Protein AF-A0A2V5T3S0-F1 (afdb_monomer_lite)

pLDDT: mean 87.43, std 9.41, range [44.34, 96.94]

Secondary structure (DSSP, 8-state):
-HHHHHHHS------S--------TTSHHHHHHHTTHHHHHHHHHHHHHHTTS-HHHHHHHHHHHHHHHHHHHHHHHHHHHHHS-TTTSHHHHHHHHHHHHHH---HHHHHHHHHHHHHHHHHHHHHHHHHHHHHHTSPP--

Structure (mmCIF, N/CA/C/O backbone):
data_AF-A0A2V5T3S0-F1
#
_entry.id   AF-A0A2V5T3S0-F1
#
loop_
_atom_site.group_PDB
_atom_site.id
_atom_site.type_symbol
_atom_site.label_atom_id
_atom_site.label_alt_id
_atom_site.label_comp_id
_atom_site.label_asym_id
_atom_site.label_entity_id
_atom_site.label_seq_id
_atom_site.pdbx_PDB_ins_code
_atom_site.Cartn_x
_atom_site.Cartn_y
_atom_site.Cartn_z
_atom_site.occupancy
_atom_site.B_iso_or_equiv
_atom_site.auth_seq_id
_atom_site.auth_comp_id
_atom_site.auth_asym_id
_atom_site.auth_atom_id
_atom_site.pdbx_PDB_model_num
ATOM 1 N N . MET A 1 1 ? -7.768 -8.541 12.748 1.00 75.00 1 MET A N 1
ATOM 2 C CA . MET A 1 1 ? -7.840 -8.870 14.193 1.00 75.00 1 MET A CA 1
ATOM 3 C C . MET A 1 1 ? -7.378 -7.704 15.071 1.00 75.00 1 MET A C 1
ATOM 5 O O . MET A 1 1 ? -8.204 -7.161 15.791 1.00 75.00 1 MET A O 1
ATOM 9 N N . TRP A 1 2 ? -6.120 -7.260 14.973 1.00 87.25 2 TRP A N 1
ATOM 10 C CA . TRP A 1 2 ? -5.542 -6.227 15.853 1.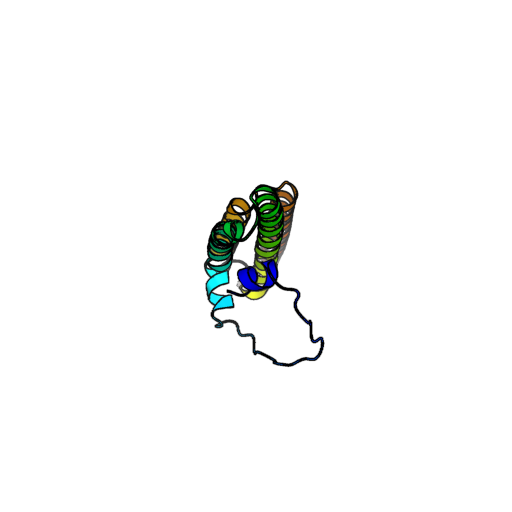00 87.25 2 TRP A CA 1
ATOM 11 C C . TRP A 1 2 ? -6.254 -4.867 15.851 1.00 87.25 2 TRP A C 1
ATOM 13 O O . TRP A 1 2 ? -6.431 -4.282 16.911 1.00 87.25 2 TRP A O 1
ATOM 23 N N . GLN A 1 3 ? -6.744 -4.391 14.700 1.00 88.94 3 GLN A N 1
ATOM 24 C CA . GLN A 1 3 ? -7.472 -3.112 14.620 1.00 88.94 3 GLN A CA 1
ATOM 25 C C . GLN A 1 3 ? -8.745 -3.089 15.472 1.00 88.94 3 GLN A C 1
ATOM 27 O O . GLN A 1 3 ? -9.070 -2.060 16.054 1.00 88.94 3 GLN A O 1
ATOM 32 N N . ARG A 1 4 ? -9.443 -4.226 15.585 1.00 88.88 4 ARG A N 1
ATOM 33 C CA . ARG A 1 4 ? -10.636 -4.339 16.430 1.00 88.88 4 ARG A CA 1
ATOM 34 C C . ARG A 1 4 ? -10.268 -4.172 17.906 1.00 88.88 4 ARG A C 1
ATOM 36 O O . ARG A 1 4 ? -10.902 -3.385 18.594 1.00 88.88 4 ARG A O 1
ATOM 43 N N . ILE A 1 5 ? -9.204 -4.838 18.359 1.00 91.00 5 ILE A N 1
ATOM 44 C CA . ILE A 1 5 ? -8.709 -4.736 19.743 1.00 91.00 5 ILE A CA 1
ATOM 45 C C . ILE A 1 5 ? -8.216 -3.310 20.031 1.00 91.00 5 ILE A C 1
ATOM 47 O O . ILE A 1 5 ? -8.680 -2.681 20.976 1.00 91.00 5 ILE A O 1
ATOM 51 N N . ALA A 1 6 ? -7.368 -2.751 19.165 1.00 89.44 6 ALA A N 1
ATOM 52 C CA . ALA A 1 6 ? -6.825 -1.397 19.320 1.00 89.44 6 ALA A CA 1
ATOM 53 C C . ALA A 1 6 ? -7.896 -0.289 19.269 1.00 89.44 6 ALA A C 1
ATOM 55 O O . ALA A 1 6 ? -7.652 0.834 19.700 1.00 89.44 6 ALA A O 1
ATOM 56 N N . SER A 1 7 ? -9.083 -0.580 18.723 1.00 87.81 7 SER A N 1
ATOM 57 C CA . SER A 1 7 ? -10.213 0.355 18.738 1.00 87.81 7 SER A CA 1
ATOM 58 C C . SER A 1 7 ? -10.929 0.436 20.090 1.00 87.81 7 SER A C 1
ATOM 60 O O . SER A 1 7 ? -11.604 1.433 20.343 1.00 87.81 7 SER A O 1
ATOM 62 N N . GLN A 1 8 ? -10.778 -0.590 20.933 1.00 90.31 8 GLN A N 1
ATOM 63 C CA . GLN A 1 8 ? -11.509 -0.765 22.192 1.00 90.31 8 GLN A CA 1
ATOM 64 C C . GLN A 1 8 ? -10.613 -0.648 23.429 1.00 90.31 8 GLN A C 1
ATOM 66 O O . GLN A 1 8 ? -11.092 -0.253 24.487 1.00 90.31 8 GLN A O 1
ATOM 71 N N . PHE A 1 9 ? -9.325 -0.966 23.299 1.00 91.38 9 PHE A N 1
ATOM 72 C CA . PHE A 1 9 ? -8.391 -1.034 24.417 1.00 91.38 9 PHE A CA 1
ATOM 73 C C . PHE A 1 9 ? -7.136 -0.209 24.142 1.00 91.38 9 PHE A C 1
ATOM 75 O O . PHE A 1 9 ? -6.640 -0.158 23.013 1.00 91.38 9 PHE A O 1
ATOM 82 N N . SER A 1 10 ? -6.592 0.394 25.199 1.00 90.81 10 SER A N 1
ATOM 83 C CA . SER A 1 10 ? -5.224 0.914 25.189 1.00 90.81 10 SER A CA 1
ATOM 84 C C . SER A 1 10 ? -4.238 -0.244 25.047 1.00 90.81 10 SER A C 1
ATOM 86 O O . SER A 1 10 ? -4.472 -1.332 25.573 1.00 90.81 10 SER A O 1
ATOM 88 N N . PHE A 1 11 ? -3.128 -0.019 24.350 1.00 86.69 11 PHE A N 1
ATOM 89 C CA . PHE A 1 11 ? -2.073 -1.015 24.188 1.00 86.69 11 PHE A CA 1
ATOM 90 C C . PHE A 1 11 ? -0.754 -0.486 24.744 1.00 86.69 11 PHE A C 1
ATOM 92 O O . PHE A 1 11 ? -0.481 0.713 24.698 1.00 86.69 11 PHE A O 1
ATOM 99 N N . TRP A 1 12 ? 0.059 -1.400 25.265 1.00 91.25 12 TRP A N 1
ATOM 100 C CA . TRP A 1 12 ? 1.432 -1.123 25.661 1.00 91.25 12 TRP A CA 1
ATOM 101 C C . TRP A 1 12 ? 2.357 -1.273 24.450 1.00 91.25 12 TRP A C 1
ATOM 103 O O . TRP A 1 12 ? 2.209 -2.220 23.675 1.00 91.25 12 TRP A O 1
ATOM 113 N N . PHE A 1 13 ? 3.298 -0.346 24.282 1.00 89.44 13 PHE A N 1
ATOM 114 C CA . PHE A 1 13 ? 4.333 -0.424 23.255 1.00 89.44 13 PHE A CA 1
ATOM 115 C C . PHE A 1 13 ? 5.677 -0.725 23.914 1.00 89.44 13 PHE A C 1
ATOM 117 O O . PHE A 1 13 ? 6.157 0.063 24.723 1.00 89.44 13 PHE A O 1
ATOM 124 N N . GLU A 1 14 ? 6.273 -1.857 23.547 1.00 94.81 14 GLU A N 1
ATOM 125 C CA . GLU A 1 14 ? 7.593 -2.278 24.005 1.00 94.81 14 GLU A CA 1
ATOM 126 C C . GLU A 1 14 ? 8.634 -1.910 22.932 1.00 94.81 14 GLU A C 1
ATOM 128 O O . GLU A 1 14 ? 8.603 -2.494 21.846 1.00 94.81 14 GLU A O 1
ATOM 133 N N . PRO A 1 15 ? 9.519 -0.922 23.175 1.00 94.25 15 PRO A N 1
ATOM 134 C CA . PRO A 1 15 ? 10.465 -0.452 22.165 1.00 94.25 15 PRO A CA 1
ATOM 135 C C . PRO A 1 15 ? 11.636 -1.417 21.930 1.00 94.25 15 PRO A C 1
ATOM 137 O O . PRO A 1 15 ? 12.369 -1.243 20.955 1.00 94.25 15 PRO A O 1
ATOM 140 N N . SER A 1 16 ? 11.847 -2.409 22.802 1.00 96.94 16 SER A N 1
ATOM 141 C CA . SER A 1 16 ? 12.895 -3.409 22.603 1.00 96.94 16 SER A CA 1
ATOM 142 C C . SER A 1 16 ? 12.595 -4.338 21.418 1.00 96.94 16 SER A C 1
ATOM 144 O O . SER A 1 16 ? 11.449 -4.637 21.077 1.00 96.94 16 SER A O 1
ATOM 146 N N . ILE A 1 17 ? 13.653 -4.794 20.741 1.00 94.56 17 ILE A N 1
ATOM 147 C CA . ILE A 1 17 ? 13.523 -5.693 19.592 1.00 94.56 17 ILE A CA 1
ATOM 148 C C . ILE A 1 17 ? 13.186 -7.094 20.107 1.00 94.56 17 ILE A C 1
ATOM 150 O O . ILE A 1 17 ? 14.065 -7.831 20.545 1.00 94.56 17 ILE A O 1
ATOM 154 N N . LEU A 1 18 ? 11.909 -7.465 20.026 1.00 94.56 18 LEU A N 1
ATOM 155 C CA . LEU A 1 18 ? 11.431 -8.786 20.451 1.00 94.56 18 LEU A CA 1
ATOM 156 C C . LEU A 1 18 ? 11.597 -9.861 19.368 1.00 94.56 18 LEU A C 1
ATOM 158 O O . LEU A 1 18 ? 11.702 -11.045 19.677 1.00 94.56 18 LEU A O 1
ATOM 162 N N . ALA A 1 19 ? 11.597 -9.464 18.092 1.00 93.69 19 ALA A N 1
ATOM 163 C CA . ALA A 1 19 ? 11.731 -10.379 16.966 1.00 93.69 19 ALA A CA 1
ATOM 164 C C . ALA A 1 19 ? 12.363 -9.692 15.749 1.00 93.69 19 ALA A C 1
ATOM 166 O O . ALA A 1 19 ? 11.996 -8.575 15.383 1.00 93.69 19 ALA A O 1
ATOM 167 N N . CYS A 1 20 ? 13.259 -10.410 15.073 1.00 93.56 20 CYS A N 1
ATOM 168 C CA . CYS A 1 20 ? 13.814 -10.030 13.777 1.00 93.56 20 CYS A CA 1
ATOM 169 C C . CYS A 1 20 ? 13.287 -10.989 12.709 1.00 93.56 20 CYS A C 1
ATOM 171 O O . CYS A 1 20 ? 13.273 -12.202 12.911 1.00 93.56 20 CYS A O 1
ATOM 173 N N . TYR A 1 21 ? 12.902 -10.463 11.548 1.00 88.88 21 TYR A N 1
ATOM 174 C CA . TYR A 1 21 ? 12.523 -11.279 10.397 1.00 88.88 21 TYR A CA 1
ATOM 175 C C . TYR A 1 21 ? 13.420 -10.963 9.204 1.00 88.88 21 TYR A C 1
ATOM 177 O O . TYR A 1 21 ? 13.908 -9.845 9.039 1.00 88.88 21 TYR A O 1
ATOM 185 N N . ARG A 1 22 ? 13.655 -11.971 8.362 1.00 89.44 22 ARG A N 1
ATOM 186 C CA . ARG A 1 22 ? 14.458 -11.820 7.149 1.00 89.44 22 ARG A CA 1
ATOM 187 C C . ARG A 1 22 ? 13.574 -11.367 5.991 1.00 89.44 22 ARG A C 1
ATOM 189 O O . ARG A 1 22 ? 12.541 -11.973 5.720 1.00 89.44 22 ARG A O 1
ATOM 196 N N . VAL A 1 23 ? 14.025 -10.350 5.262 1.00 84.62 23 VAL A N 1
ATOM 197 C CA . VAL A 1 23 ? 13.401 -9.899 4.011 1.00 84.62 23 VAL A CA 1
ATOM 198 C C . VAL A 1 23 ? 14.160 -10.495 2.828 1.00 84.62 23 VAL A C 1
ATOM 200 O O . VAL A 1 23 ? 15.387 -10.473 2.795 1.00 84.62 23 VAL A O 1
ATOM 203 N N . HIS A 1 24 ? 13.436 -11.035 1.850 1.00 84.88 24 HIS A N 1
ATOM 204 C CA . HIS A 1 24 ? 14.002 -11.510 0.588 1.00 84.88 24 HIS A CA 1
ATOM 205 C C . HIS A 1 24 ? 13.018 -11.280 -0.568 1.00 84.88 24 HIS A C 1
ATOM 207 O O . HIS A 1 24 ? 11.805 -11.196 -0.364 1.00 84.88 24 HIS A O 1
ATOM 213 N N . SER A 1 25 ? 13.532 -11.220 -1.799 1.00 80.62 25 SER A N 1
ATOM 214 C CA . SER A 1 25 ? 12.772 -10.901 -3.025 1.00 80.62 25 SER A CA 1
ATOM 215 C C . SER A 1 25 ? 11.652 -11.897 -3.366 1.00 80.62 25 SER A C 1
ATOM 217 O O . SER A 1 25 ? 10.722 -11.584 -4.120 1.00 80.62 25 SER A O 1
ATOM 219 N N . ASN A 1 26 ? 11.719 -13.098 -2.788 1.00 84.38 26 ASN A N 1
ATOM 220 C CA . ASN A 1 26 ? 10.698 -14.137 -2.906 1.00 84.38 26 ASN A CA 1
ATOM 221 C C . ASN A 1 26 ? 9.800 -14.254 -1.660 1.00 84.38 26 ASN A C 1
ATOM 223 O O . ASN A 1 26 ? 9.167 -15.287 -1.449 1.00 84.38 26 ASN A O 1
ATOM 227 N N . SER A 1 27 ? 9.760 -13.236 -0.800 1.00 88.44 27 SER A N 1
ATOM 228 C CA . SER A 1 27 ? 8.784 -13.190 0.289 1.00 88.44 27 SER A CA 1
ATOM 229 C C . SER A 1 27 ? 7.363 -13.037 -0.273 1.00 88.44 27 SER A C 1
ATOM 231 O O . SER A 1 27 ? 7.174 -12.570 -1.402 1.00 88.44 27 SER A O 1
ATOM 233 N N . ALA A 1 28 ? 6.349 -13.426 0.506 1.00 89.38 28 ALA A N 1
ATOM 234 C CA . ALA A 1 28 ? 4.951 -13.235 0.116 1.00 89.38 28 ALA A CA 1
ATOM 235 C C . ALA A 1 28 ? 4.655 -11.755 -0.178 1.00 89.38 28 ALA A C 1
ATOM 237 O O . ALA A 1 28 ? 4.140 -11.437 -1.246 1.00 89.38 28 ALA A O 1
ATOM 238 N N . THR A 1 29 ? 5.112 -10.851 0.693 1.00 87.62 29 THR A N 1
ATOM 239 C CA . THR A 1 29 ? 4.983 -9.398 0.523 1.00 87.62 29 THR A CA 1
ATOM 240 C C . THR A 1 29 ? 5.611 -8.911 -0.783 1.00 87.62 29 THR A C 1
ATOM 242 O O . THR A 1 29 ? 4.993 -8.142 -1.518 1.00 87.62 29 THR A O 1
ATOM 245 N N . SER A 1 30 ? 6.813 -9.389 -1.125 1.00 85.94 30 SER A N 1
ATOM 246 C CA . SER A 1 30 ? 7.480 -9.027 -2.383 1.00 85.94 30 SER A CA 1
ATOM 247 C C . SER A 1 30 ? 6.725 -9.532 -3.616 1.00 85.94 30 SER A C 1
ATOM 249 O O . SER A 1 30 ? 6.711 -8.847 -4.638 1.00 85.94 30 SER A O 1
ATOM 251 N N . ARG A 1 31 ? 6.093 -10.714 -3.554 1.00 87.50 31 ARG A N 1
ATOM 252 C CA . ARG A 1 31 ? 5.232 -11.213 -4.643 1.00 87.50 31 ARG A CA 1
ATOM 253 C C . ARG A 1 31 ? 3.964 -10.376 -4.781 1.00 87.50 31 ARG A C 1
ATOM 255 O O . ARG A 1 31 ? 3.661 -9.925 -5.879 1.00 87.50 31 ARG A O 1
ATOM 262 N N . MET A 1 32 ? 3.273 -10.118 -3.674 1.00 90.62 32 MET A N 1
ATOM 263 C CA . MET A 1 32 ? 2.024 -9.351 -3.665 1.00 90.62 32 MET A CA 1
ATOM 264 C C . MET A 1 32 ? 2.219 -7.939 -4.215 1.00 90.62 32 MET A C 1
ATOM 266 O O . MET A 1 32 ? 1.404 -7.481 -5.011 1.00 90.62 32 MET A O 1
ATOM 270 N N . ARG A 1 33 ? 3.334 -7.290 -3.865 1.00 88.69 33 ARG A N 1
ATOM 271 C CA . ARG A 1 33 ? 3.709 -5.972 -4.390 1.00 88.69 33 ARG A CA 1
ATOM 272 C C . ARG A 1 33 ? 3.926 -5.978 -5.905 1.00 88.69 33 ARG A C 1
ATOM 274 O O . ARG A 1 33 ? 3.485 -5.071 -6.595 1.00 88.69 33 ARG A O 1
ATOM 281 N N . ARG A 1 34 ? 4.547 -7.020 -6.471 1.00 86.06 34 ARG A N 1
ATOM 282 C CA . ARG A 1 34 ? 4.723 -7.126 -7.936 1.00 86.06 34 ARG A CA 1
ATOM 283 C C . ARG A 1 34 ? 3.392 -7.183 -8.685 1.00 86.06 34 ARG A C 1
ATOM 285 O O . ARG A 1 34 ? 3.291 -6.655 -9.791 1.00 86.06 34 ARG A O 1
ATOM 292 N N . ASP A 1 35 ? 2.374 -7.768 -8.062 1.00 88.06 35 ASP A N 1
ATOM 293 C CA 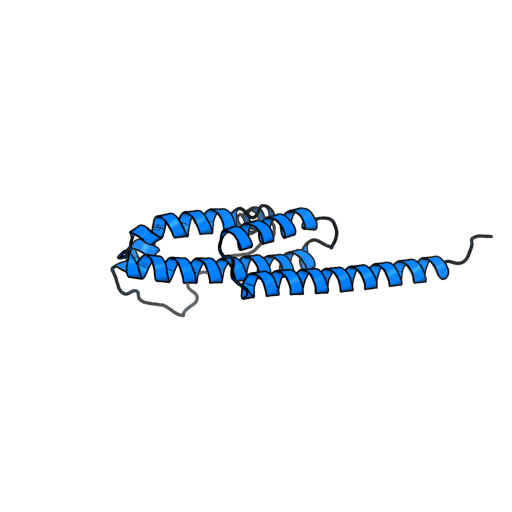. ASP A 1 35 ? 1.033 -7.881 -8.629 1.00 88.06 35 ASP A CA 1
ATOM 294 C C . ASP A 1 35 ? 0.067 -6.790 -8.149 1.00 88.06 35 ASP A C 1
ATOM 296 O O . ASP A 1 35 ? -1.122 -6.864 -8.480 1.00 88.06 35 ASP A O 1
ATOM 300 N N . ALA A 1 36 ? 0.547 -5.784 -7.407 1.00 90.88 36 ALA A N 1
ATOM 301 C CA 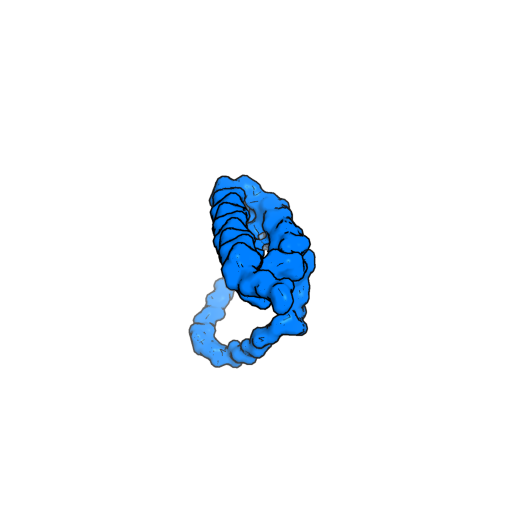. ALA A 1 36 ? -0.258 -4.756 -6.738 1.00 90.88 36 ALA A CA 1
ATOM 302 C C . ALA A 1 36 ? -1.395 -5.320 -5.855 1.00 90.88 36 ALA A C 1
ATOM 304 O O . ALA A 1 36 ? -2.390 -4.643 -5.579 1.00 90.88 36 ALA A O 1
ATOM 305 N N . ALA A 1 37 ? -1.275 -6.586 -5.442 1.00 92.75 37 ALA A N 1
ATOM 306 C CA . ALA A 1 37 ? -2.251 -7.265 -4.600 1.00 92.75 37 ALA A CA 1
ATOM 307 C C . ALA A 1 37 ? -2.242 -6.694 -3.178 1.00 92.75 37 ALA A C 1
ATOM 309 O O . ALA A 1 37 ? -3.294 -6.608 -2.556 1.00 92.75 37 ALA A O 1
ATOM 310 N N . ASP A 1 38 ? -1.082 -6.223 -2.716 1.00 92.94 38 ASP A N 1
ATOM 311 C CA . ASP A 1 38 ? -0.910 -5.542 -1.432 1.00 92.94 38 ASP A CA 1
ATOM 312 C C . ASP A 1 38 ? -1.850 -4.334 -1.290 1.00 92.94 38 ASP A C 1
ATOM 314 O O . ASP A 1 38 ? -2.563 -4.193 -0.300 1.00 92.94 38 ASP A O 1
ATOM 318 N N . VAL A 1 39 ? -1.911 -3.485 -2.312 1.00 94.19 39 VAL A N 1
ATOM 319 C CA . VAL A 1 39 ? -2.716 -2.259 -2.307 1.00 94.19 39 VAL A CA 1
ATOM 320 C C . VAL A 1 39 ? -4.203 -2.553 -2.479 1.00 94.19 39 VAL A C 1
ATOM 322 O O . VAL A 1 39 ? -5.036 -1.910 -1.833 1.00 94.19 39 VAL A O 1
ATOM 325 N N . ARG A 1 40 ? -4.548 -3.555 -3.297 1.00 94.44 40 ARG A N 1
ATOM 326 C CA . ARG A 1 40 ? -5.932 -4.021 -3.438 1.00 94.44 40 ARG A CA 1
ATOM 327 C C . ARG A 1 40 ? -6.470 -4.568 -2.115 1.00 94.44 40 ARG A C 1
ATOM 329 O O . ARG A 1 40 ? -7.548 -4.158 -1.694 1.00 94.44 40 ARG A O 1
ATOM 336 N N . GLU A 1 41 ? -5.710 -5.433 -1.450 1.00 94.88 41 GLU A N 1
ATOM 337 C CA . GLU A 1 41 ? -6.096 -6.007 -0.157 1.00 94.88 41 GLU A CA 1
ATOM 338 C C . GLU A 1 41 ? -6.188 -4.936 0.927 1.00 94.88 41 GLU A C 1
ATOM 340 O O . GLU A 1 41 ? -7.137 -4.921 1.703 1.00 94.88 41 GLU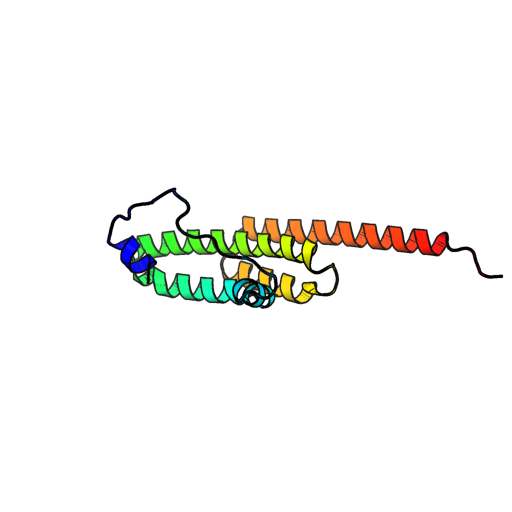 A O 1
ATOM 345 N N . VAL A 1 42 ? -5.263 -3.972 0.947 1.00 95.00 42 VAL A N 1
ATOM 346 C CA . VAL A 1 42 ? -5.348 -2.824 1.858 1.00 95.00 42 VAL A CA 1
ATOM 347 C C . VAL A 1 42 ? -6.656 -2.054 1.677 1.00 95.00 42 VAL A C 1
ATOM 349 O O . VAL A 1 42 ? -7.270 -1.664 2.670 1.00 95.00 42 VAL A O 1
ATOM 352 N N . ARG A 1 43 ? -7.108 -1.831 0.437 1.00 94.88 43 ARG A N 1
ATOM 353 C CA . ARG A 1 43 ? -8.389 -1.159 0.174 1.00 94.88 43 ARG A CA 1
ATOM 354 C C . ARG A 1 43 ? -9.557 -1.935 0.787 1.00 94.88 43 ARG A C 1
ATOM 356 O O . ARG A 1 43 ? -10.361 -1.338 1.497 1.00 94.88 43 ARG A O 1
ATOM 363 N N . GLU A 1 44 ? -9.601 -3.248 0.573 1.00 94.75 44 GLU A N 1
ATOM 364 C CA . GLU A 1 44 ? -10.632 -4.134 1.132 1.00 94.75 44 GLU A CA 1
ATOM 365 C C . GLU A 1 44 ? -10.599 -4.142 2.668 1.00 94.75 44 GLU A C 1
ATOM 367 O O . GLU A 1 44 ? -11.630 -4.000 3.326 1.00 94.75 44 GLU A O 1
ATOM 372 N N . VAL A 1 45 ? -9.405 -4.214 3.260 1.00 94.88 45 VAL A N 1
ATOM 373 C CA . VAL A 1 45 ? -9.217 -4.160 4.715 1.00 94.88 45 VAL A CA 1
ATOM 374 C C . VAL A 1 45 ? -9.691 -2.824 5.287 1.00 94.88 45 VAL A C 1
ATOM 376 O O . VAL A 1 45 ? -10.341 -2.811 6.332 1.00 94.88 45 VAL A O 1
ATOM 379 N N . ILE A 1 46 ? -9.408 -1.693 4.632 1.00 95.12 46 ILE A N 1
ATOM 380 C CA . ILE A 1 46 ? -9.899 -0.377 5.071 1.00 95.12 46 ILE A CA 1
ATOM 381 C C . ILE A 1 46 ? -11.430 -0.362 5.090 1.00 95.12 46 ILE A C 1
ATOM 383 O O . ILE A 1 46 ? -12.022 0.097 6.069 1.00 95.12 46 ILE A O 1
ATOM 387 N N . ASP A 1 47 ? -12.069 -0.887 4.049 1.00 93.31 47 ASP A N 1
ATOM 388 C CA . ASP A 1 47 ? -13.527 -0.906 3.946 1.00 93.31 47 ASP A CA 1
ATOM 389 C C . ASP A 1 47 ? -14.151 -1.773 5.050 1.00 93.31 47 ASP A C 1
ATOM 391 O O . ASP A 1 47 ? -15.042 -1.312 5.766 1.00 93.31 47 ASP A O 1
ATOM 395 N N . LEU A 1 48 ? -13.605 -2.970 5.282 1.00 93.50 48 LEU A N 1
ATOM 396 C CA . LEU A 1 48 ? -14.053 -3.872 6.349 1.00 93.50 48 LEU A CA 1
ATOM 397 C C . LEU A 1 48 ? -13.861 -3.274 7.749 1.00 93.50 48 LEU A C 1
ATOM 399 O O . LEU A 1 48 ? -14.723 -3.387 8.618 1.00 93.50 48 LEU A O 1
ATOM 403 N N . THR A 1 49 ? -12.719 -2.633 7.988 1.00 93.44 49 THR A N 1
ATOM 404 C CA . THR A 1 49 ? -12.328 -2.176 9.333 1.00 93.44 49 THR A CA 1
ATOM 405 C C . THR A 1 49 ? -12.936 -0.834 9.712 1.00 93.44 49 THR A C 1
ATOM 407 O O . THR A 1 49 ? -13.002 -0.500 10.895 1.00 93.44 49 THR A O 1
ATOM 410 N N . THR A 1 50 ? -13.470 -0.094 8.736 1.00 93.25 50 THR A N 1
ATOM 411 C CA . THR A 1 50 ? -14.233 1.136 8.983 1.00 93.25 50 THR A CA 1
ATOM 412 C C . THR A 1 50 ? -15.448 0.872 9.881 1.00 93.25 50 THR A C 1
ATOM 414 O O . THR A 1 50 ? -15.788 1.724 10.702 1.00 93.25 50 THR A O 1
ATOM 417 N N . ALA A 1 51 ? -16.047 -0.321 9.788 1.00 90.81 51 ALA A N 1
ATOM 418 C CA . ALA A 1 51 ? -17.193 -0.739 10.595 1.00 90.81 51 ALA A CA 1
ATOM 419 C C . ALA A 1 51 ? -16.873 -0.950 12.088 1.00 90.81 51 ALA A C 1
ATOM 421 O O . ALA A 1 51 ? -17.786 -0.998 12.906 1.00 90.81 51 ALA A O 1
ATOM 422 N N . TYR A 1 52 ? -15.595 -1.041 12.476 1.00 92.31 52 TYR A N 1
ATOM 423 C CA . TYR A 1 52 ? -15.205 -1.149 13.890 1.00 92.31 52 TYR A CA 1
ATOM 424 C C . TYR A 1 52 ? -15.309 0.180 14.648 1.00 92.31 52 TYR A C 1
ATOM 426 O O . TYR A 1 52 ? -15.107 0.224 15.859 1.00 92.31 52 TYR A O 1
ATOM 434 N N . HIS A 1 53 ? -15.599 1.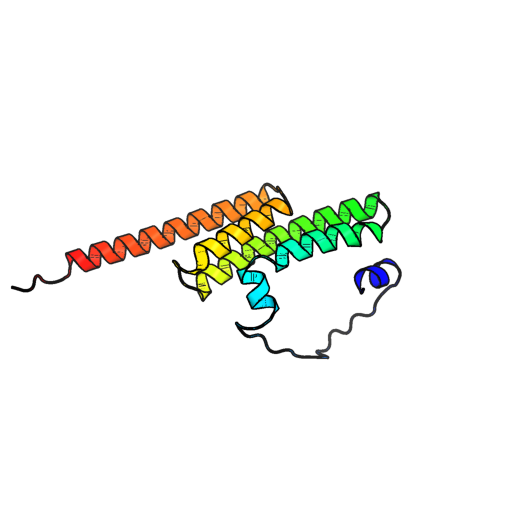277 13.948 1.00 90.56 53 HIS A N 1
ATOM 435 C CA . HIS A 1 53 ? -15.660 2.617 14.512 1.00 90.56 53 HIS A CA 1
ATOM 436 C C . HIS A 1 53 ? -17.029 3.258 14.275 1.00 90.56 53 HIS A C 1
ATOM 438 O O . HIS A 1 53 ? -17.767 2.880 13.368 1.00 90.56 53 HIS A O 1
ATOM 444 N N . SER A 1 54 ? -17.342 4.305 15.046 1.00 92.56 54 SER A N 1
ATOM 445 C CA . SER A 1 54 ? -18.491 5.160 14.738 1.00 92.56 54 SER A CA 1
ATOM 446 C C . SER A 1 54 ? -18.354 5.766 13.339 1.00 92.56 54 SER A C 1
ATOM 448 O O . SER A 1 54 ? -17.249 6.046 12.870 1.00 92.56 54 SER A O 1
ATOM 450 N N . LEU A 1 55 ? -19.482 6.019 12.677 1.00 91.31 55 LEU A N 1
ATOM 451 C CA . LEU A 1 55 ? -19.523 6.398 11.262 1.00 91.31 55 LEU A CA 1
ATOM 452 C C . LEU A 1 55 ? -18.682 7.655 10.948 1.00 91.31 55 LEU A C 1
ATOM 454 O O . LEU A 1 55 ? -17.987 7.717 9.933 1.00 91.31 55 LEU A O 1
ATOM 458 N N . ALA A 1 56 ? -18.667 8.643 11.848 1.00 93.38 56 ALA A N 1
ATOM 459 C CA . ALA A 1 56 ? -17.824 9.832 11.712 1.00 93.38 56 ALA A CA 1
ATOM 460 C C . ALA A 1 56 ? -16.321 9.513 11.839 1.00 93.38 56 ALA A C 1
ATOM 462 O O . ALA A 1 56 ? -15.527 9.918 10.983 1.00 93.38 56 ALA A O 1
ATOM 463 N N . ARG A 1 57 ? -15.928 8.749 12.869 1.00 92.88 57 ARG A N 1
ATOM 464 C CA . ARG A 1 57 ? -14.525 8.386 13.125 1.00 92.88 57 ARG A CA 1
ATOM 465 C C . ARG A 1 57 ? -13.982 7.450 12.047 1.00 92.88 57 ARG A C 1
ATOM 467 O O . ARG A 1 57 ? -12.884 7.680 11.546 1.00 92.88 57 ARG A O 1
ATOM 474 N N . GLY A 1 58 ? -14.771 6.454 11.650 1.00 93.75 58 GLY A N 1
ATOM 475 C CA . GLY A 1 58 ? -14.446 5.501 10.594 1.00 93.75 58 GLY A CA 1
ATOM 476 C C . GLY A 1 58 ? -14.158 6.198 9.266 1.00 93.75 58 GLY A C 1
ATOM 477 O O . GLY A 1 58 ? -13.093 5.988 8.693 1.00 93.75 58 GLY A O 1
ATOM 478 N N . ARG A 1 59 ? -15.026 7.119 8.818 1.00 94.19 59 ARG A N 1
ATOM 479 C CA . ARG A 1 59 ? -14.782 7.903 7.589 1.00 94.19 59 ARG A CA 1
ATOM 480 C C . ARG A 1 59 ? -13.484 8.710 7.655 1.00 94.19 59 ARG A C 1
ATOM 482 O O . ARG A 1 59 ? -12.724 8.740 6.685 1.00 94.19 59 ARG A O 1
ATOM 489 N N . GLY A 1 60 ? -13.212 9.347 8.795 1.00 94.88 60 GLY A N 1
ATOM 490 C CA . GLY A 1 60 ? -11.978 10.105 9.008 1.00 94.88 60 GLY A CA 1
ATOM 491 C C . GLY A 1 60 ? -10.722 9.230 8.933 1.00 94.88 60 GLY A C 1
ATOM 492 O O . GLY A 1 60 ? -9.752 9.604 8.268 1.00 94.88 60 GLY A O 1
ATOM 493 N N . LEU A 1 61 ? -10.752 8.059 9.576 1.00 94.12 61 LEU A N 1
ATOM 494 C CA . LEU A 1 61 ? -9.658 7.086 9.565 1.00 94.12 61 LEU A CA 1
ATOM 495 C C . LEU A 1 61 ? -9.452 6.472 8.180 1.00 94.12 61 LEU A C 1
ATOM 497 O O . LEU A 1 61 ? -8.325 6.470 7.691 1.00 94.12 61 LEU A O 1
ATOM 501 N N . ALA A 1 62 ? -10.525 6.046 7.513 1.00 95.44 62 ALA A N 1
ATOM 502 C CA . ALA A 1 62 ? -10.468 5.486 6.167 1.00 95.44 62 ALA A CA 1
ATOM 503 C C . ALA A 1 62 ? -9.836 6.469 5.175 1.00 95.44 62 ALA A C 1
ATOM 505 O O . ALA A 1 62 ? -8.965 6.089 4.397 1.00 95.44 62 ALA A O 1
ATOM 506 N N . ARG A 1 63 ? -10.196 7.760 5.240 1.00 95.12 63 ARG A N 1
ATOM 507 C CA . ARG A 1 63 ? -9.583 8.796 4.393 1.00 95.12 63 ARG A CA 1
ATOM 508 C C . ARG A 1 63 ? -8.076 8.922 4.633 1.00 95.12 63 ARG A C 1
ATOM 510 O O . ARG A 1 63 ? -7.320 9.012 3.669 1.00 95.12 63 ARG A O 1
ATOM 517 N N . LYS A 1 64 ? -7.639 8.928 5.898 1.00 95.31 64 LYS A N 1
ATOM 518 C CA . LYS A 1 64 ? -6.211 9.004 6.258 1.00 95.31 64 LYS A CA 1
ATOM 519 C C . LYS A 1 64 ? -5.451 7.756 5.805 1.00 95.31 64 LYS A C 1
ATOM 521 O O . LYS A 1 64 ? -4.396 7.888 5.196 1.00 95.31 64 LYS A O 1
ATOM 526 N N . ALA A 1 65 ? -6.010 6.571 6.047 1.00 95.50 65 ALA A N 1
ATOM 527 C CA . ALA A 1 65 ? -5.415 5.300 5.646 1.00 95.50 65 ALA A CA 1
ATOM 528 C C . ALA A 1 65 ? -5.278 5.200 4.121 1.00 95.50 65 ALA A C 1
ATOM 530 O O . ALA A 1 65 ? -4.195 4.910 3.625 1.00 95.50 65 ALA A O 1
ATOM 531 N N . ARG A 1 66 ? -6.339 5.522 3.368 1.00 96.56 66 ARG A N 1
ATOM 532 C CA . ARG A 1 66 ? -6.308 5.520 1.897 1.00 96.56 66 ARG A CA 1
ATOM 533 C C . ARG A 1 66 ? -5.241 6.455 1.339 1.00 96.56 66 ARG A C 1
ATOM 535 O O . ARG A 1 66 ? -4.545 6.072 0.408 1.00 96.56 66 ARG A O 1
ATOM 542 N N . LEU A 1 67 ? -5.092 7.654 1.911 1.00 96.12 67 LEU A N 1
ATOM 543 C CA . LEU A 1 67 ? -4.036 8.582 1.503 1.00 96.12 67 LEU A CA 1
ATOM 544 C C . LEU A 1 67 ? -2.643 8.008 1.791 1.00 96.12 67 LEU A C 1
ATOM 546 O O . LEU A 1 67 ? -1.817 7.966 0.887 1.00 96.12 67 LEU A O 1
ATOM 550 N N . PHE A 1 68 ? -2.403 7.532 3.016 1.00 95.88 68 PHE A N 1
ATOM 551 C CA . PHE A 1 68 ? -1.114 6.964 3.415 1.00 95.88 68 PHE A CA 1
ATOM 552 C C . PHE A 1 68 ? -0.702 5.791 2.518 1.00 95.88 68 PHE A C 1
ATOM 554 O O . PHE A 1 68 ? 0.402 5.773 1.979 1.00 95.88 68 PHE A O 1
ATOM 561 N N . TYR A 1 69 ? -1.605 4.834 2.300 1.00 95.88 69 TYR A N 1
ATOM 562 C CA . TYR A 1 69 ? -1.302 3.667 1.479 1.00 95.88 69 TYR A CA 1
ATOM 563 C C . TYR A 1 69 ? -1.204 3.990 -0.015 1.00 95.88 69 TYR A C 1
ATOM 565 O O . TYR A 1 69 ? -0.426 3.343 -0.711 1.00 95.88 69 TYR A O 1
ATOM 573 N N . ALA A 1 70 ? -1.915 5.007 -0.514 1.00 95.56 70 ALA A N 1
ATOM 574 C CA . ALA A 1 70 ? -1.715 5.495 -1.877 1.00 95.56 70 ALA A CA 1
ATOM 575 C C . ALA A 1 70 ? -0.323 6.130 -2.053 1.00 95.56 70 ALA A C 1
ATOM 577 O O . ALA A 1 70 ? 0.356 5.848 -3.039 1.00 95.56 70 ALA A O 1
ATOM 578 N N . GLU A 1 71 ? 0.137 6.938 -1.092 1.00 94.81 71 GLU A N 1
ATOM 579 C CA . GLU A 1 71 ? 1.496 7.500 -1.102 1.00 94.81 71 GLU A CA 1
ATOM 580 C C . GLU A 1 71 ? 2.561 6.390 -1.013 1.00 94.81 71 GLU A C 1
ATOM 582 O O . GLU A 1 71 ? 3.528 6.397 -1.778 1.00 94.81 71 GLU A O 1
ATOM 587 N N . LEU A 1 72 ? 2.355 5.395 -0.142 1.00 93.69 72 LEU A N 1
ATOM 588 C CA . LEU A 1 72 ? 3.252 4.245 0.009 1.00 93.69 72 LEU A CA 1
ATOM 589 C C . LEU A 1 72 ? 3.320 3.392 -1.266 1.00 93.69 72 LEU A C 1
ATOM 591 O O . LEU A 1 72 ? 4.398 2.968 -1.673 1.00 93.69 72 LEU A O 1
ATOM 595 N N . ALA A 1 73 ? 2.188 3.189 -1.941 1.00 93.56 73 ALA A N 1
ATOM 596 C CA . ALA A 1 73 ? 2.135 2.488 -3.219 1.00 93.56 73 ALA A CA 1
ATOM 597 C C . ALA A 1 73 ? 2.997 3.188 -4.281 1.00 93.56 73 ALA A C 1
ATOM 599 O O . ALA A 1 73 ? 3.786 2.540 -4.970 1.00 93.56 73 ALA A O 1
ATOM 600 N N . VAL A 1 74 ? 2.903 4.520 -4.382 1.00 92.06 74 VAL A N 1
ATOM 601 C CA . VAL A 1 74 ? 3.746 5.307 -5.295 1.00 92.06 74 VAL A CA 1
ATOM 602 C C . VAL A 1 74 ? 5.214 5.254 -4.869 1.00 92.06 74 VAL A C 1
ATOM 604 O O . VAL A 1 74 ? 6.095 5.160 -5.725 1.00 92.06 74 VAL A O 1
ATOM 607 N N . PHE A 1 75 ? 5.505 5.257 -3.569 1.00 90.69 75 PHE A N 1
ATOM 608 C CA . PHE A 1 75 ? 6.864 5.081 -3.065 1.00 90.69 75 PHE A CA 1
ATOM 609 C C . PHE A 1 75 ? 7.464 3.729 -3.489 1.00 90.69 75 PHE A C 1
ATOM 611 O O . PHE A 1 75 ? 8.539 3.712 -4.086 1.00 90.69 75 PHE A O 1
ATOM 618 N N . HIS A 1 76 ? 6.736 2.622 -3.326 1.00 89.44 76 HIS A N 1
ATOM 619 C CA . HIS A 1 76 ? 7.178 1.299 -3.779 1.00 89.44 76 HIS A CA 1
ATOM 620 C C . HIS A 1 76 ? 7.475 1.256 -5.286 1.00 89.44 76 HIS A C 1
ATOM 622 O O . HIS A 1 76 ? 8.427 0.599 -5.702 1.00 89.44 76 HIS A O 1
ATOM 628 N N . THR A 1 77 ? 6.738 1.997 -6.125 1.00 88.56 77 THR A N 1
ATOM 629 C CA . THR A 1 77 ? 7.059 2.050 -7.567 1.00 88.56 77 THR A CA 1
ATOM 630 C C . THR A 1 77 ? 8.440 2.637 -7.866 1.00 88.56 77 THR A C 1
ATOM 632 O O . THR A 1 77 ? 9.075 2.247 -8.849 1.00 88.56 77 THR A O 1
ATOM 635 N N . ARG A 1 78 ? 8.937 3.541 -7.010 1.00 85.94 78 ARG A N 1
ATOM 636 C CA . ARG A 1 78 ? 10.295 4.096 -7.111 1.00 85.94 78 ARG A CA 1
ATOM 637 C C . ARG A 1 78 ? 11.340 3.042 -6.783 1.00 85.94 78 ARG A C 1
ATOM 639 O O . ARG A 1 78 ? 12.299 2.914 -7.537 1.00 85.94 78 ARG A O 1
ATOM 646 N N . GLU A 1 79 ? 11.127 2.265 -5.725 1.00 85.12 79 GLU A N 1
ATOM 647 C CA . GLU A 1 79 ? 12.012 1.153 -5.356 1.00 85.12 79 GLU A CA 1
ATOM 648 C C . GLU A 1 79 ? 12.057 0.089 -6.461 1.00 85.12 79 GLU A C 1
ATOM 650 O O . GLU A 1 79 ? 13.134 -0.305 -6.907 1.00 85.12 79 GLU A O 1
ATOM 655 N N . MET A 1 80 ? 10.898 -0.283 -7.016 1.00 83.75 80 MET A N 1
ATOM 656 C CA . MET A 1 80 ? 10.809 -1.260 -8.110 1.00 83.75 80 MET A CA 1
ATOM 657 C C . MET A 1 80 ? 11.567 -0.821 -9.369 1.00 83.75 80 MET A C 1
ATOM 659 O O . MET A 1 80 ? 12.136 -1.659 -10.071 1.00 83.75 80 MET A O 1
ATOM 663 N N . LEU A 1 81 ? 11.600 0.484 -9.665 1.00 82.31 81 LEU A N 1
ATOM 664 C CA . LEU A 1 81 ? 12.375 1.019 -10.787 1.00 82.31 81 LEU A CA 1
ATOM 665 C C . LEU A 1 81 ? 13.888 0.830 -10.588 1.00 82.31 81 LEU A C 1
ATOM 667 O O . LEU A 1 81 ? 14.610 0.621 -11.568 1.00 82.31 81 LEU A O 1
ATOM 671 N N . VAL A 1 82 ? 14.357 0.914 -9.340 1.00 79.62 82 VAL A N 1
ATOM 672 C CA . VAL A 1 82 ? 15.767 0.725 -8.976 1.00 79.62 82 VAL A CA 1
ATOM 673 C C . VAL A 1 82 ? 16.141 -0.759 -9.022 1.00 79.62 82 VAL A C 1
ATOM 675 O O . VAL A 1 82 ? 17.174 -1.096 -9.595 1.00 79.62 82 VAL A O 1
ATOM 678 N N . GLU A 1 83 ? 15.290 -1.641 -8.494 1.00 74.62 83 GLU A N 1
ATOM 679 C CA . GLU A 1 83 ? 15.589 -3.073 -8.339 1.00 74.62 83 GLU A CA 1
ATOM 680 C C . GLU A 1 83 ? 15.458 -3.895 -9.633 1.00 74.62 83 GLU A C 1
ATOM 682 O O . GLU A 1 83 ? 16.343 -4.678 -9.971 1.00 74.62 83 GLU A O 1
ATOM 687 N N . ALA A 1 84 ? 14.353 -3.755 -10.372 1.00 68.12 84 ALA A N 1
ATOM 688 C CA . ALA A 1 84 ? 13.980 -4.710 -11.426 1.00 68.12 84 ALA A CA 1
ATOM 689 C C . ALA A 1 84 ? 14.481 -4.334 -12.834 1.00 68.12 84 ALA A C 1
ATOM 691 O O . ALA A 1 84 ? 14.276 -5.072 -13.805 1.00 68.12 84 ALA A O 1
ATOM 692 N N . GLY A 1 85 ? 15.131 -3.178 -12.969 1.00 64.38 85 GLY A N 1
ATOM 693 C CA . GLY A 1 85 ? 15.575 -2.657 -14.255 1.00 64.38 85 GLY A CA 1
ATOM 694 C C . GLY A 1 85 ? 14.424 -2.167 -15.151 1.00 64.38 85 GLY A C 1
ATOM 695 O O . GLY A 1 85 ? 13.278 -2.607 -15.107 1.00 64.38 85 GLY A O 1
ATOM 696 N N . PHE A 1 86 ? 14.751 -1.213 -16.024 1.00 60.38 86 PHE A N 1
ATOM 697 C CA . PHE A 1 86 ? 13.791 -0.308 -16.674 1.00 60.38 86 PHE A CA 1
ATOM 698 C C . PHE A 1 86 ? 12.652 -0.940 -17.495 1.00 60.38 86 PHE A C 1
ATOM 700 O O . PHE A 1 86 ? 11.615 -0.301 -17.650 1.00 60.38 86 PHE A O 1
ATOM 707 N N . ARG A 1 87 ? 12.842 -2.125 -18.090 1.00 64.44 87 ARG A N 1
ATOM 708 C CA . ARG A 1 87 ? 11.885 -2.690 -19.067 1.00 64.44 87 ARG A CA 1
ATOM 709 C C . ARG A 1 87 ? 10.968 -3.769 -18.494 1.00 64.44 87 ARG A C 1
ATOM 711 O O . ARG A 1 87 ? 9.828 -3.865 -18.932 1.00 64.44 87 ARG A O 1
ATOM 718 N N . SER A 1 88 ? 11.444 -4.554 -17.530 1.00 66.69 88 SER A N 1
ATOM 719 C CA . SER A 1 88 ? 10.698 -5.701 -16.991 1.00 66.69 88 SER A CA 1
ATOM 720 C C . SER A 1 88 ? 9.549 -5.264 -16.069 1.00 66.69 88 SER A C 1
ATOM 722 O O . SER A 1 88 ? 8.456 -5.826 -16.106 1.00 66.69 88 SER A O 1
ATOM 724 N N . ALA A 1 89 ? 9.749 -4.187 -15.301 1.00 80.62 89 ALA A N 1
ATOM 725 C CA . ALA A 1 89 ? 8.828 -3.783 -14.238 1.00 80.62 89 ALA A CA 1
ATOM 726 C C . ALA A 1 89 ? 7.709 -2.815 -14.653 1.00 80.62 89 ALA A C 1
ATOM 728 O O . ALA A 1 89 ? 6.866 -2.476 -13.826 1.00 80.62 89 ALA A O 1
ATOM 729 N N . TRP A 1 90 ? 7.657 -2.358 -15.909 1.00 82.81 90 TRP A N 1
ATOM 730 C CA . TRP A 1 90 ? 6.736 -1.278 -16.296 1.00 82.81 90 TRP A CA 1
ATOM 731 C C . TRP A 1 90 ? 5.259 -1.632 -16.086 1.00 82.81 90 TRP A C 1
ATOM 733 O O . TRP A 1 90 ? 4.502 -0.837 -15.533 1.00 82.81 90 TRP A O 1
ATOM 743 N N . LYS A 1 91 ? 4.855 -2.856 -16.452 1.00 86.69 91 LYS A N 1
ATOM 744 C CA . LYS A 1 91 ? 3.482 -3.339 -16.223 1.00 86.69 91 LYS A CA 1
ATOM 745 C C . LYS A 1 91 ? 3.122 -3.344 -14.734 1.00 86.69 91 LYS A C 1
ATOM 747 O O . LYS A 1 91 ? 2.007 -2.978 -14.376 1.00 86.69 91 LYS A O 1
ATOM 752 N N . GLN A 1 92 ? 4.071 -3.730 -13.883 1.00 87.50 92 GLN A N 1
ATOM 753 C CA . GLN A 1 92 ? 3.883 -3.818 -12.434 1.00 87.50 92 GLN A CA 1
ATOM 754 C C . GLN A 1 92 ? 3.745 -2.417 -11.823 1.00 87.50 92 GLN A C 1
ATOM 756 O O . GLN A 1 92 ? 2.797 -2.150 -11.092 1.00 87.50 92 GLN A O 1
ATOM 761 N N . ILE A 1 93 ? 4.622 -1.489 -12.221 1.00 89.81 93 ILE A N 1
ATOM 762 C CA . ILE A 1 93 ? 4.588 -0.078 -11.812 1.00 89.81 93 ILE A CA 1
ATOM 763 C C . ILE A 1 93 ? 3.251 0.575 -12.184 1.00 89.81 93 ILE A C 1
ATOM 765 O O . ILE A 1 93 ? 2.621 1.204 -11.336 1.00 89.81 93 ILE A O 1
ATOM 769 N N . LEU A 1 94 ? 2.783 0.393 -13.425 1.00 90.31 94 LEU A N 1
ATOM 770 C CA . LEU A 1 94 ? 1.494 0.937 -13.863 1.00 90.31 94 LEU A CA 1
ATOM 771 C C . LEU A 1 94 ? 0.328 0.381 -13.045 1.00 90.31 94 LEU A C 1
ATOM 773 O O . LEU A 1 94 ? -0.544 1.141 -12.625 1.00 90.31 94 LEU A O 1
ATOM 777 N N . LYS A 1 95 ? 0.326 -0.931 -12.786 1.00 91.56 95 LYS A N 1
ATOM 778 C CA . LYS A 1 95 ? -0.707 -1.574 -11.968 1.00 91.56 95 LYS A CA 1
ATOM 779 C C . LYS A 1 95 ? -0.723 -0.999 -10.550 1.00 91.56 95 LYS A C 1
ATOM 781 O O . LYS A 1 95 ? -1.788 -0.678 -10.034 1.00 91.56 95 LYS A O 1
ATOM 786 N N . GLN A 1 96 ? 0.453 -0.786 -9.963 1.00 91.56 96 GLN A N 1
ATOM 787 C CA . GLN A 1 96 ? 0.587 -0.221 -8.626 1.00 91.56 96 GLN A CA 1
ATOM 788 C C . GLN A 1 96 ? 0.088 1.228 -8.544 1.00 91.56 96 GLN A C 1
ATOM 790 O O . GLN A 1 96 ? -0.627 1.581 -7.608 1.00 91.56 96 GLN A O 1
ATOM 795 N N . MET A 1 97 ? 0.414 2.058 -9.540 1.00 92.38 97 MET A N 1
ATOM 796 C CA . MET A 1 97 ? -0.084 3.436 -9.635 1.00 92.38 97 MET A CA 1
ATOM 797 C C . MET A 1 97 ? -1.598 3.491 -9.825 1.00 92.38 97 MET A C 1
ATOM 799 O O . MET A 1 97 ? -2.271 4.332 -9.231 1.00 92.38 97 MET A O 1
ATOM 803 N N . PHE A 1 98 ? -2.145 2.587 -10.636 1.00 93.00 98 PHE A N 1
ATOM 804 C CA . PHE A 1 98 ? -3.581 2.505 -10.858 1.00 93.00 98 PHE A CA 1
ATOM 805 C C . PHE A 1 98 ? -4.333 2.119 -9.579 1.00 93.00 98 PHE A C 1
ATOM 807 O O . PHE A 1 98 ? -5.320 2.766 -9.230 1.00 93.00 98 PHE A O 1
ATOM 814 N N . GLU A 1 99 ? -3.836 1.134 -8.828 1.00 93.88 99 GLU A N 1
ATOM 815 C CA . GLU A 1 99 ? -4.418 0.780 -7.529 1.00 93.88 99 GLU A CA 1
ATOM 816 C C . GLU A 1 99 ? -4.234 1.899 -6.481 1.00 93.88 99 GLU A C 1
ATOM 818 O O . GLU A 1 99 ? -5.139 2.152 -5.686 1.00 93.88 99 GLU A O 1
ATOM 823 N N . ALA A 1 100 ? -3.138 2.666 -6.531 1.00 93.88 100 ALA A N 1
ATOM 824 C CA . ALA A 1 100 ? -2.966 3.855 -5.688 1.00 93.88 100 ALA A CA 1
ATOM 825 C C . ALA A 1 100 ? -4.038 4.928 -5.966 1.00 93.88 100 ALA A C 1
ATOM 827 O O . ALA A 1 100 ? -4.615 5.498 -5.037 1.00 93.88 100 ALA A O 1
ATOM 828 N N . LEU A 1 101 ? -4.359 5.171 -7.241 1.00 93.75 101 LEU A N 1
ATOM 829 C CA . LEU A 1 101 ? -5.420 6.104 -7.639 1.00 93.75 101 LEU A CA 1
ATOM 830 C C . LEU A 1 101 ? -6.820 5.601 -7.265 1.00 93.75 101 LEU A C 1
ATOM 832 O O . LEU A 1 101 ? -7.697 6.419 -6.979 1.00 93.75 101 LEU A O 1
ATOM 836 N N . ARG A 1 102 ? -7.026 4.276 -7.240 1.00 92.62 102 ARG A N 1
ATOM 837 C CA . ARG A 1 102 ? -8.258 3.641 -6.741 1.00 92.62 102 ARG A CA 1
ATOM 838 C C . ARG A 1 102 ? -8.420 3.771 -5.228 1.00 92.62 102 ARG A C 1
ATOM 840 O O . ARG A 1 102 ? -9.553 3.829 -4.759 1.00 92.62 102 ARG A O 1
ATOM 847 N N . LEU A 1 103 ? -7.324 3.822 -4.469 1.00 91.62 103 LEU A N 1
ATOM 848 C CA . LEU A 1 103 ? -7.359 4.122 -3.036 1.00 91.62 103 LEU A CA 1
ATOM 849 C C . LEU A 1 103 ? -7.716 5.586 -2.779 1.00 91.62 103 LEU A C 1
ATOM 851 O O . LEU A 1 103 ? -8.591 5.872 -1.962 1.00 91.62 103 LEU A O 1
ATOM 855 N N . CYS A 1 104 ? -7.020 6.523 -3.428 1.00 91.75 104 CYS A N 1
ATOM 856 C CA . CYS A 1 104 ? -7.199 7.944 -3.153 1.00 91.75 104 CYS A CA 1
ATOM 857 C C . CYS A 1 104 ? -6.888 8.828 -4.366 1.00 91.75 104 CYS A C 1
ATOM 859 O O . CYS A 1 104 ? -5.759 8.874 -4.852 1.00 91.75 104 CYS A O 1
ATOM 861 N N . HIS A 1 105 ? -7.869 9.637 -4.773 1.00 87.06 105 HIS A N 1
ATOM 862 C CA . HIS A 1 105 ? -7.709 10.657 -5.810 1.00 87.06 105 HIS A CA 1
ATOM 863 C C . HIS A 1 105 ? -7.301 12.014 -5.209 1.00 87.06 105 HIS A C 1
ATOM 865 O O . HIS A 1 105 ? -8.021 13.008 -5.278 1.00 87.06 105 HIS A O 1
ATOM 871 N N . SER A 1 106 ? -6.145 12.047 -4.543 1.00 91.31 106 SER A N 1
ATOM 872 C CA . SER A 1 106 ? -5.591 13.277 -3.965 1.00 91.31 106 SER A CA 1
ATOM 873 C C . SER A 1 106 ? -4.637 13.960 -4.943 1.00 91.31 106 SER A C 1
ATOM 875 O O . SER A 1 106 ? -3.805 13.300 -5.567 1.00 91.31 106 SER A O 1
ATOM 877 N N . ARG A 1 107 ? -4.675 15.302 -5.004 1.00 90.44 107 ARG A N 1
ATOM 878 C CA . ARG A 1 107 ? -3.719 16.115 -5.786 1.00 90.44 107 ARG A CA 1
ATOM 879 C C . ARG A 1 107 ? -2.267 15.741 -5.482 1.00 90.44 107 ARG A C 1
ATOM 881 O O . ARG A 1 107 ? -1.431 15.747 -6.377 1.00 90.44 107 ARG A O 1
ATOM 888 N N . ARG A 1 108 ? -1.978 15.373 -4.231 1.00 91.44 108 ARG A N 1
ATOM 889 C CA . ARG A 1 108 ? -0.641 14.956 -3.802 1.00 91.44 108 ARG A CA 1
ATOM 890 C C . ARG A 1 108 ? -0.206 13.631 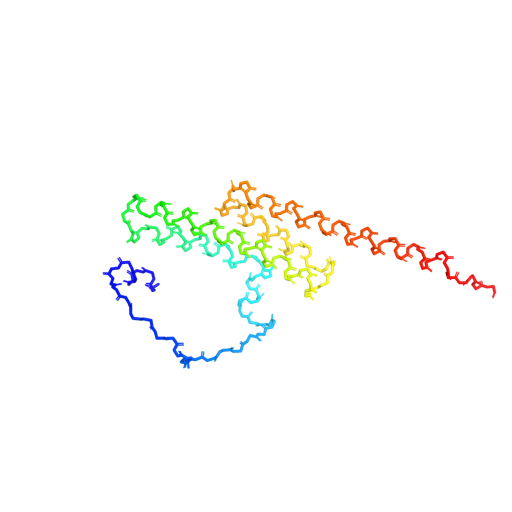-4.437 1.00 91.44 108 ARG A C 1
ATOM 892 O O . ARG A 1 108 ? 0.918 13.548 -4.918 1.00 91.44 108 ARG A O 1
ATOM 899 N N . VAL A 1 109 ? -1.089 12.633 -4.484 1.00 91.19 109 VAL A N 1
ATOM 900 C CA . VAL A 1 109 ? -0.804 11.323 -5.103 1.00 91.19 109 VAL A CA 1
ATOM 901 C C . VAL A 1 109 ? -0.597 11.493 -6.609 1.00 91.19 109 VAL A C 1
ATOM 903 O O . VAL A 1 109 ? 0.391 11.009 -7.156 1.00 91.19 109 VAL A O 1
ATOM 906 N N . ILE A 1 110 ? -1.467 12.267 -7.265 1.00 92.44 110 ILE A N 1
ATOM 907 C CA . ILE A 1 110 ? -1.332 12.600 -8.691 1.00 92.44 110 ILE A CA 1
ATOM 908 C C . ILE A 1 110 ? 0.011 13.294 -8.950 1.00 92.44 110 ILE A C 1
ATOM 910 O O . ILE A 1 110 ? 0.743 12.904 -9.856 1.00 92.44 110 ILE A O 1
ATOM 914 N N . TRP A 1 111 ? 0.383 14.271 -8.119 1.00 92.81 111 TRP A N 1
ATOM 915 C CA . TRP A 1 111 ? 1.669 14.956 -8.234 1.00 92.81 111 TRP A CA 1
ATOM 916 C C . TRP A 1 111 ? 2.863 14.006 -8.083 1.00 92.81 111 TRP A C 1
ATOM 918 O O . TRP A 1 111 ? 3.813 14.084 -8.861 1.00 92.81 111 TRP A O 1
ATOM 928 N N . GLN A 1 112 ? 2.825 13.078 -7.123 1.00 91.12 112 GLN A N 1
ATOM 929 C CA . GLN A 1 112 ? 3.886 12.083 -6.939 1.00 91.12 112 GLN A CA 1
ATOM 930 C C . GLN A 1 112 ? 4.020 11.147 -8.147 1.00 91.12 112 GLN A C 1
ATOM 932 O O . GLN A 1 112 ? 5.148 10.836 -8.541 1.00 91.12 112 GLN A O 1
ATOM 937 N N . ILE A 1 113 ? 2.895 10.742 -8.747 1.00 92.06 113 ILE A N 1
ATOM 938 C CA . ILE A 1 113 ? 2.857 9.944 -9.979 1.00 92.06 113 ILE A CA 1
ATOM 939 C C . ILE A 1 113 ? 3.449 10.741 -11.146 1.00 92.06 113 ILE A C 1
ATOM 941 O O . ILE A 1 113 ? 4.366 10.258 -11.806 1.00 92.06 113 ILE A O 1
ATOM 945 N N . CYS A 1 114 ? 3.008 11.981 -11.367 1.00 92.50 114 CYS A N 1
ATOM 946 C CA . CYS A 1 114 ? 3.554 12.843 -12.419 1.00 92.50 114 CYS A CA 1
ATOM 947 C C . CYS A 1 114 ? 5.064 13.065 -12.243 1.00 92.50 114 CYS A C 1
ATOM 949 O O . CYS A 1 114 ? 5.834 12.903 -13.187 1.00 92.50 114 CYS A O 1
ATOM 951 N N . SER A 1 115 ? 5.506 13.367 -11.019 1.00 91.25 115 SER A N 1
ATOM 952 C CA . SER A 1 115 ? 6.922 13.516 -10.671 1.00 91.25 115 SER A CA 1
ATOM 953 C C . SER A 1 115 ? 7.726 12.249 -10.985 1.00 91.25 115 SER A C 1
ATOM 955 O O . SER A 1 115 ? 8.815 12.336 -11.558 1.00 91.25 115 SER A O 1
ATOM 957 N N . PHE A 1 116 ? 7.178 11.069 -10.677 1.00 88.56 116 PHE A N 1
ATOM 958 C CA . PHE A 1 116 ? 7.795 9.792 -11.028 1.00 88.56 116 PHE A CA 1
ATOM 959 C C . PHE A 1 116 ? 7.913 9.603 -12.545 1.00 88.56 116 PHE A C 1
ATOM 961 O O . PHE A 1 116 ? 8.986 9.248 -13.032 1.00 88.56 116 PHE A O 1
ATOM 968 N N . LEU A 1 117 ? 6.845 9.870 -13.302 1.00 89.12 117 LEU A N 1
ATOM 969 C CA . LEU A 1 117 ? 6.841 9.726 -14.761 1.00 89.12 117 LEU A CA 1
ATOM 970 C C . LEU A 1 117 ? 7.854 10.666 -15.428 1.00 89.12 117 LEU A C 1
ATOM 972 O O . LEU A 1 117 ? 8.567 10.254 -16.343 1.00 89.12 117 LEU A O 1
ATOM 976 N N . ILE A 1 118 ? 7.983 11.898 -14.928 1.00 90.44 118 ILE A N 1
ATOM 977 C CA . ILE A 1 118 ? 8.996 12.857 -15.389 1.00 90.44 118 ILE A CA 1
ATOM 978 C C . ILE A 1 118 ? 10.405 12.325 -15.114 1.00 90.44 118 ILE A C 1
ATOM 980 O O . ILE A 1 118 ? 11.251 12.334 -16.011 1.00 90.44 118 ILE A O 1
ATOM 984 N N . LEU A 1 119 ? 10.675 11.843 -13.895 1.00 85.81 119 LEU A N 1
ATOM 985 C CA . LEU A 1 119 ? 11.973 11.261 -13.545 1.00 85.81 119 LEU A CA 1
ATOM 986 C C . LEU A 1 119 ? 12.311 10.083 -14.467 1.00 85.81 119 LEU A C 1
ATOM 988 O O . LEU A 1 119 ? 13.413 10.006 -15.012 1.00 85.81 119 LEU A O 1
ATOM 992 N N . TRP A 1 120 ? 11.344 9.198 -14.687 1.00 84.19 120 TRP A N 1
ATOM 993 C CA . TRP A 1 120 ? 11.484 8.051 -15.570 1.00 84.19 120 TRP A CA 1
ATOM 994 C C . TRP A 1 120 ? 11.809 8.470 -17.009 1.00 84.19 120 TRP A C 1
ATOM 996 O O . TRP A 1 120 ? 12.782 7.974 -17.588 1.00 84.19 120 TRP A O 1
ATOM 1006 N N . PHE A 1 121 ? 11.076 9.444 -17.558 1.00 87.12 121 PHE A N 1
ATOM 1007 C CA . PHE A 1 121 ? 11.317 9.977 -18.899 1.00 87.12 121 PHE A CA 1
ATOM 1008 C C . PHE A 1 121 ? 12.722 10.579 -19.030 1.00 87.12 121 PHE A C 1
ATOM 1010 O O . PHE A 1 121 ? 13.439 10.285 -19.989 1.00 87.12 121 PHE A O 1
ATOM 1017 N N . ARG A 1 122 ? 13.174 11.347 -18.027 1.00 87.81 122 ARG A N 1
ATOM 1018 C CA . ARG A 1 122 ? 14.537 11.908 -17.989 1.00 87.81 122 ARG A CA 1
ATOM 1019 C C . ARG A 1 122 ? 15.601 10.813 -18.014 1.00 87.81 122 ARG A C 1
ATOM 1021 O O . ARG A 1 122 ? 16.592 10.934 -18.740 1.00 87.81 122 ARG A O 1
ATOM 1028 N N . ILE A 1 123 ? 15.405 9.727 -17.266 1.00 84.69 123 ILE A N 1
ATOM 1029 C CA . ILE A 1 123 ? 16.365 8.619 -17.246 1.00 84.69 123 ILE A CA 1
ATOM 1030 C C . ILE A 1 123 ? 16.392 7.903 -18.602 1.00 84.69 123 ILE A C 1
ATOM 1032 O O . ILE A 1 123 ? 17.484 7.640 -19.114 1.00 84.69 123 ILE A O 1
ATOM 1036 N N . ILE A 1 124 ? 15.239 7.642 -19.225 1.00 84.75 124 ILE A N 1
ATOM 1037 C CA . ILE A 1 124 ? 15.169 7.034 -20.566 1.00 84.75 124 ILE A CA 1
ATOM 1038 C C . ILE A 1 124 ? 15.864 7.907 -21.599 1.00 84.75 124 ILE A C 1
ATOM 1040 O O . ILE A 1 124 ? 16.722 7.405 -22.325 1.00 84.75 124 ILE A O 1
ATOM 1044 N N . ALA A 1 125 ? 15.555 9.204 -21.630 1.00 87.25 125 ALA A N 1
ATOM 1045 C CA . ALA A 1 125 ? 16.186 10.148 -22.543 1.00 87.25 125 ALA A CA 1
ATOM 1046 C C . ALA A 1 125 ? 17.716 10.148 -22.372 1.00 87.25 125 ALA A C 1
ATOM 1048 O O . ALA A 1 125 ? 18.455 10.067 -23.354 1.00 87.25 125 ALA A O 1
ATOM 1049 N N . SER A 1 126 ? 18.210 10.124 -21.125 1.00 85.88 126 SER A N 1
ATOM 1050 C CA . SER A 1 126 ? 19.652 10.051 -20.840 1.00 85.88 126 SER A CA 1
ATOM 1051 C C . SER A 1 126 ? 20.306 8.754 -21.340 1.00 85.88 126 SER A C 1
ATOM 1053 O O . SER A 1 126 ? 21.447 8.766 -21.811 1.00 85.88 126 SER A O 1
ATOM 1055 N N . ARG A 1 127 ? 19.603 7.616 -21.241 1.00 82.50 127 ARG A N 1
ATOM 1056 C CA . ARG A 1 127 ? 20.092 6.308 -21.702 1.00 82.50 127 ARG A CA 1
ATOM 1057 C C . ARG A 1 127 ? 20.072 6.223 -23.225 1.00 82.50 127 ARG A C 1
ATOM 1059 O O . ARG A 1 127 ? 21.029 5.723 -23.810 1.00 82.50 127 ARG A O 1
ATOM 1066 N N . LEU A 1 128 ? 19.028 6.754 -23.861 1.00 85.06 128 LEU A N 1
ATOM 1067 C CA . LEU A 1 128 ? 18.920 6.825 -25.316 1.00 85.06 128 LEU A CA 1
ATOM 1068 C C . LEU A 1 128 ? 20.038 7.694 -25.902 1.00 85.06 128 LEU A C 1
ATOM 1070 O O . LEU A 1 128 ? 20.753 7.236 -26.790 1.00 85.06 128 LEU A O 1
ATOM 1074 N N . LYS A 1 129 ? 20.269 8.884 -25.329 1.00 87.75 129 LYS A N 1
ATOM 1075 C CA . LYS A 1 129 ? 21.365 9.782 -25.722 1.00 87.75 129 LYS A CA 1
ATOM 1076 C C . LYS A 1 129 ? 22.734 9.100 -25.619 1.00 87.75 129 LYS A C 1
ATOM 1078 O O . LYS A 1 129 ? 23.531 9.186 -26.550 1.00 87.75 129 LYS A O 1
ATOM 1083 N N . ARG A 1 130 ? 23.000 8.372 -24.523 1.00 83.00 130 ARG A N 1
ATOM 1084 C CA . ARG A 1 130 ? 24.237 7.579 -24.361 1.00 83.00 130 ARG A CA 1
ATOM 1085 C C . ARG A 1 130 ? 24.375 6.488 -25.424 1.00 83.00 130 ARG A C 1
ATOM 1087 O O . ARG A 1 130 ? 25.451 6.333 -25.991 1.00 83.00 130 ARG A O 1
ATOM 1094 N N . ARG A 1 131 ? 23.292 5.768 -25.731 1.00 81.50 131 ARG A N 1
ATOM 1095 C CA . ARG A 1 131 ? 23.294 4.701 -26.742 1.00 81.50 131 ARG A CA 1
ATOM 1096 C C . ARG A 1 131 ? 23.525 5.239 -28.156 1.00 81.50 131 ARG A C 1
ATOM 1098 O O . ARG A 1 131 ? 24.261 4.621 -28.915 1.00 81.50 131 ARG A O 1
ATOM 1105 N N . MET A 1 132 ? 22.940 6.390 -28.494 1.00 82.38 132 MET A N 1
ATOM 1106 C CA . MET A 1 132 ? 23.190 7.070 -29.770 1.00 82.38 132 MET A CA 1
ATOM 1107 C C . MET A 1 132 ? 24.652 7.509 -29.884 1.00 82.38 132 MET A C 1
ATOM 1109 O O . MET A 1 132 ? 25.296 7.194 -30.876 1.00 82.38 132 MET A O 1
ATOM 1113 N N . LYS A 1 133 ? 25.209 8.138 -28.838 1.00 80.75 133 LYS A N 1
ATOM 1114 C CA . LYS A 1 133 ? 26.623 8.550 -28.816 1.00 80.75 133 LYS A CA 1
ATOM 1115 C C . LYS A 1 133 ? 27.584 7.356 -28.933 1.00 80.75 133 LYS A C 1
ATOM 1117 O O . LYS A 1 133 ? 28.580 7.445 -29.636 1.00 80.75 133 LYS A O 1
ATOM 1122 N N . SER A 1 134 ? 27.265 6.226 -28.299 1.00 76.25 134 SER A N 1
ATOM 1123 C CA . SER A 1 134 ? 28.049 4.988 -28.419 1.00 76.25 134 SER A CA 1
ATOM 1124 C C . SER A 1 134 ? 27.995 4.372 -29.820 1.00 76.25 134 SER A C 1
ATOM 1126 O O . SER A 1 134 ? 29.013 3.866 -30.269 1.00 76.25 134 SER A O 1
ATOM 1128 N N . LYS A 1 135 ? 26.850 4.427 -30.517 1.00 73.38 135 LYS A N 1
ATOM 1129 C CA . LYS A 1 135 ? 26.742 3.951 -31.907 1.00 73.38 135 LYS A CA 1
ATOM 1130 C C . LYS A 1 135 ? 27.500 4.833 -32.898 1.00 73.38 135 LYS A C 1
ATOM 1132 O O . LYS A 1 135 ? 28.075 4.304 -33.834 1.00 73.38 135 LYS A O 1
ATOM 1137 N N . VAL A 1 136 ? 27.500 6.151 -32.687 1.00 74.94 136 VAL A N 1
ATOM 1138 C CA . VAL A 1 136 ? 28.256 7.104 -33.522 1.00 74.94 136 VAL A CA 1
ATOM 1139 C C . VAL A 1 136 ? 29.768 6.927 -33.346 1.00 74.94 136 VAL A C 1
ATOM 1141 O O . VAL A 1 136 ? 30.513 7.089 -34.301 1.00 74.94 136 VAL A O 1
ATOM 1144 N N . ASN A 1 137 ? 30.218 6.547 -32.147 1.00 69.62 137 ASN A N 1
ATOM 1145 C CA . ASN A 1 137 ? 31.635 6.338 -31.838 1.00 69.62 137 ASN A CA 1
ATOM 1146 C C . ASN A 1 137 ? 32.113 4.886 -32.046 1.00 69.62 137 ASN A C 1
ATOM 1148 O O . ASN A 1 137 ? 33.244 4.575 -31.675 1.00 69.62 137 ASN A O 1
ATOM 1152 N N . ALA A 1 138 ? 31.274 3.984 -32.566 1.00 58.16 138 ALA A N 1
ATOM 1153 C CA . ALA A 1 138 ? 31.708 2.628 -32.890 1.00 58.16 138 ALA A CA 1
ATOM 1154 C C . ALA A 1 138 ? 32.548 2.685 -34.181 1.00 58.16 138 ALA A C 1
ATOM 1156 O O . ALA A 1 138 ? 32.014 3.121 -35.203 1.00 58.16 138 ALA A O 1
ATOM 1157 N N . PRO A 1 139 ? 33.840 2.301 -34.160 1.00 58.06 139 PRO A N 1
ATOM 1158 C CA . PRO A 1 139 ? 34.666 2.312 -35.360 1.00 58.06 139 PRO A CA 1
ATOM 1159 C C . PRO A 1 139 ? 34.050 1.359 -36.386 1.00 58.06 139 PRO A C 1
ATOM 1161 O O . PRO A 1 139 ? 33.720 0.217 -36.063 1.00 58.06 139 PRO A O 1
ATOM 1164 N N . GLY A 1 140 ? 33.840 1.853 -37.607 1.00 59.12 140 GLY A N 1
ATOM 1165 C CA . GLY A 1 140 ? 33.395 1.023 -38.717 1.00 59.12 140 GLY A CA 1
ATOM 1166 C C . GLY A 1 140 ? 34.407 -0.094 -38.935 1.00 59.12 140 GLY A C 1
ATOM 1167 O O . GLY A 1 140 ? 35.577 0.185 -39.184 1.00 59.12 140 GLY A O 1
ATOM 1168 N N . HIS A 1 141 ? 33.961 -1.344 -38.816 1.00 50.97 141 HIS A N 1
ATOM 1169 C CA . HIS A 1 141 ? 34.696 -2.478 -39.360 1.00 50.97 141 HIS A CA 1
ATOM 1170 C C . HIS A 1 141 ? 34.823 -2.251 -40.870 1.00 50.97 141 HIS A C 1
ATOM 1172 O O . HIS A 1 141 ? 33.832 -2.343 -41.595 1.00 50.97 141 HIS A O 1
ATOM 1178 N N . SER A 1 142 ? 36.027 -1.851 -41.280 1.00 44.34 142 SER A N 1
ATOM 1179 C CA . SER A 1 142 ? 36.549 -2.007 -42.638 1.00 44.34 142 SER A CA 1
ATOM 1180 C C . SER A 1 142 ? 37.273 -3.343 -42.704 1.00 44.34 142 SER A C 1
ATOM 1182 O O . SER A 1 142 ? 37.891 -3.698 -41.671 1.00 44.34 142 SER A O 1
#

Sequence (142 aa):
MWQRIASQFSFWFEPSILACYRVHSNSATSRMRRDAADVREVREVIDLTTAYHSLARGRGLARKARLFYAELAVFHTREMLVEAGFRSAWKQILKQMFEALRLCHSRRVIWQICSFLILWFRIIASRLKRRMKSKVNAPGHS

Radius of gyration: 20.94 Å; chains: 1; bounding box: 56×30×68 Å

Foldseek 3Di:
DVLLVVLPDDDDDDPDCPDDDDDDCPDPVNVCLLQLVVLVVLLVVLVVSLVSDDVVVSVVVLQVSLLVSLVVLLVVLVVCCVPVDLPPRPVSSVNSNVSSCVSDVDPVSVVSVVVVVVVSVVVVVVVVVVVVVVVVPDDDDD